Protein AF-A0A2H9MIM5-F1 (afdb_monomer_lite)

Radius of gyration: 29.39 Å; chains: 1; bounding box: 55×20×82 Å

Secondary structure (DSSP, 8-state):
-HHHHHHHHHHHHHHHHHHHHTSSHHHHHHHHSPPPPHHHHHHHHHHHHHHHHHHHHHHHHHHHHHHHHHHHHHHHH--

Sequence (79 aa):
MEIIEKTLNAQDKVEEKAKRFGRGKYGRVLKMARKPKGDEYTKILQVTGAGIIIIGGLGFLIYWLWNNLYSSVIAFVET

Foldseek 3Di:
DVVVVVVVVVVVVVVVVVVVVCPDPVVVVVVVDDDDDPVRVVVVCVVVVVVCCVVVVVVVVVVVCCVVVVVVVVVVVVD

Structure (mmCIF, N/CA/C/O backbone):
data_AF-A0A2H9MIM5-F1
#
_entry.id   AF-A0A2H9MIM5-F1
#
loop_
_atom_site.group_PDB
_atom_site.id
_atom_site.type_symbol
_atom_site.label_atom_id
_atom_site.label_alt_id
_atom_site.label_comp_id
_atom_site.label_asym_id
_atom_site.label_entity_id
_atom_site.label_seq_id
_atom_site.pdbx_PDB_ins_code
_atom_site.Cartn_x
_atom_site.Cartn_y
_atom_site.Cartn_z
_atom_site.occupancy
_atom_site.B_iso_or_equiv
_atom_site.auth_seq_id
_atom_site.auth_comp_id
_atom_site.auth_asym_id
_atom_site.auth_atom_id
_atom_site.pdbx_PDB_model_num
ATOM 1 N N . MET A 1 1 ? 0.370 -7.017 52.458 1.00 63.78 1 MET A N 1
ATOM 2 C CA . MET A 1 1 ? -0.803 -6.289 51.919 1.00 63.78 1 MET A CA 1
ATOM 3 C C . MET A 1 1 ? -0.411 -5.083 51.063 1.00 63.78 1 MET A C 1
ATOM 5 O O . MET A 1 1 ? -1.100 -4.821 50.094 1.00 63.78 1 MET A O 1
ATOM 9 N N . GLU A 1 2 ? 0.732 -4.435 51.308 1.00 71.25 2 GLU A N 1
ATOM 10 C CA . GLU A 1 2 ? 1.196 -3.239 50.572 1.00 71.25 2 GLU A CA 1
ATOM 11 C C . GLU A 1 2 ? 1.440 -3.436 49.053 1.00 71.25 2 GLU A C 1
ATOM 13 O O . GLU A 1 2 ? 1.211 -2.538 48.247 1.00 71.25 2 GLU A O 1
ATOM 18 N N . ILE A 1 3 ? 1.860 -4.634 48.627 1.00 74.75 3 ILE A N 1
ATOM 19 C CA . ILE A 1 3 ? 2.161 -4.927 47.211 1.00 74.75 3 ILE A CA 1
ATOM 20 C C . ILE A 1 3 ? 0.885 -4.958 46.350 1.00 74.75 3 ILE A C 1
ATOM 22 O O . ILE A 1 3 ? 0.916 -4.535 45.197 1.00 74.75 3 ILE A O 1
ATOM 26 N N . ILE A 1 4 ? -0.238 -5.416 46.913 1.00 78.00 4 ILE A N 1
ATOM 27 C CA . ILE A 1 4 ? -1.524 -5.527 46.207 1.00 78.00 4 ILE A CA 1
ATOM 28 C C . ILE A 1 4 ? -2.117 -4.135 45.964 1.00 78.00 4 ILE A C 1
ATOM 30 O O . ILE A 1 4 ? -2.592 -3.840 44.875 1.00 78.00 4 ILE A O 1
ATOM 34 N N . GLU A 1 5 ? -2.021 -3.229 46.936 1.00 77.06 5 GLU A N 1
ATOM 35 C CA . GLU A 1 5 ? -2.505 -1.854 46.768 1.00 77.06 5 GLU A CA 1
ATOM 36 C C . GLU A 1 5 ? -1.694 -1.085 45.721 1.00 77.06 5 GLU A C 1
ATOM 38 O O . GLU A 1 5 ? -2.243 -0.310 44.935 1.00 77.06 5 GLU A O 1
ATOM 43 N N . LYS A 1 6 ? -0.380 -1.326 45.650 1.00 77.19 6 LYS A N 1
ATOM 44 C CA . LYS A 1 6 ? 0.485 -0.689 44.651 1.00 77.19 6 LYS A CA 1
ATOM 45 C C . LYS A 1 6 ? 0.192 -1.182 43.228 1.00 77.19 6 LYS A C 1
ATOM 47 O O . LYS A 1 6 ? 0.319 -0.398 42.286 1.00 77.19 6 LYS A O 1
ATOM 52 N N . THR A 1 7 ? -0.231 -2.440 43.061 1.00 79.19 7 THR A N 1
ATOM 53 C CA . THR A 1 7 ? -0.632 -2.996 41.756 1.00 79.19 7 THR A CA 1
ATOM 54 C C . THR A 1 7 ? -2.066 -2.638 41.364 1.00 79.19 7 THR A C 1
ATOM 56 O O . THR A 1 7 ? -2.314 -2.448 40.174 1.00 79.19 7 THR A O 1
ATOM 59 N N . LEU A 1 8 ? -2.985 -2.473 42.320 1.00 76.94 8 LEU A N 1
ATOM 60 C CA . LEU A 1 8 ? -4.344 -1.968 42.072 1.00 76.94 8 LEU A CA 1
ATOM 61 C C . LEU A 1 8 ? -4.325 -0.496 41.632 1.00 76.94 8 LEU A C 1
ATOM 63 O O . LEU A 1 8 ? -4.814 -0.170 40.555 1.00 76.94 8 LEU A O 1
ATOM 67 N N . ASN A 1 9 ? -3.607 0.365 42.360 1.00 76.62 9 ASN A N 1
ATOM 68 C CA . ASN A 1 9 ? -3.478 1.790 42.020 1.00 76.62 9 ASN A CA 1
ATOM 69 C C . ASN A 1 9 ? -2.815 2.040 40.650 1.00 76.62 9 ASN A C 1
ATOM 71 O O . ASN A 1 9 ? -3.033 3.076 40.014 1.00 76.62 9 ASN A O 1
ATOM 75 N N . ALA A 1 10 ? -1.955 1.121 40.201 1.00 79.88 10 ALA A N 1
ATOM 76 C CA . ALA A 1 10 ? -1.354 1.175 38.873 1.00 79.88 10 ALA A CA 1
ATOM 77 C C . ALA A 1 10 ? -2.342 0.735 37.779 1.00 79.88 10 ALA A C 1
ATOM 79 O O . ALA A 1 10 ? -2.365 1.350 36.712 1.00 79.88 10 ALA A O 1
ATOM 80 N N . GLN A 1 11 ? -3.173 -0.278 38.046 1.00 79.06 11 GLN A N 1
ATOM 81 C CA . GLN A 1 11 ? -4.226 -0.725 37.129 1.00 79.06 11 GLN A CA 1
ATOM 82 C C . GLN A 1 11 ? -5.299 0.348 36.938 1.00 79.06 11 GLN A C 1
ATOM 84 O O . GLN A 1 11 ? -5.619 0.667 35.793 1.00 79.06 11 GLN A O 1
ATOM 89 N N . ASP A 1 12 ? -5.747 0.998 38.014 1.00 82.06 12 ASP A N 1
ATOM 90 C CA . ASP A 1 12 ? -6.784 2.037 37.952 1.00 82.06 12 ASP A CA 1
ATOM 91 C C . ASP A 1 12 ? -6.356 3.228 37.077 1.00 82.06 12 ASP A C 1
ATOM 93 O O . ASP A 1 12 ? -7.105 3.701 36.219 1.00 82.06 12 ASP A O 1
ATOM 97 N N . LYS A 1 13 ? -5.092 3.663 37.193 1.00 78.38 13 LYS A N 1
ATOM 98 C CA . LYS A 1 13 ? -4.533 4.748 36.362 1.00 78.38 13 LYS A CA 1
ATOM 99 C C . LYS A 1 13 ? -4.400 4.369 34.888 1.00 78.38 13 LYS A C 1
ATOM 101 O O . LYS A 1 13 ? -4.477 5.243 34.018 1.00 78.38 13 LYS A O 1
ATOM 106 N N . VAL A 1 14 ? -4.145 3.097 34.592 1.00 81.00 14 VAL A N 1
ATOM 107 C CA . VAL A 1 14 ? -4.056 2.597 33.213 1.00 81.00 14 VAL A CA 1
ATOM 108 C C . VAL A 1 14 ? -5.455 2.440 32.618 1.00 81.00 14 VAL A C 1
ATOM 110 O O . VAL A 1 14 ? -5.673 2.857 31.478 1.00 81.00 14 VAL A O 1
ATOM 113 N N . GLU A 1 15 ? -6.419 1.942 33.393 1.00 76.88 15 GLU A N 1
ATOM 114 C CA . GLU A 1 15 ? -7.811 1.793 32.968 1.00 76.88 15 GLU A CA 1
ATOM 115 C C . GLU A 1 15 ? -8.471 3.153 32.692 1.00 76.88 15 GLU A C 1
ATOM 117 O O . GLU A 1 15 ? -9.123 3.326 31.658 1.00 76.88 15 GLU A O 1
ATOM 122 N N . GLU A 1 16 ? -8.241 4.160 33.541 1.00 76.94 16 GLU A N 1
ATOM 123 C CA . GLU A 1 16 ? -8.740 5.523 33.316 1.00 76.94 16 GLU A CA 1
ATOM 124 C C . GLU A 1 16 ? -8.156 6.164 32.048 1.00 76.94 16 GLU A C 1
ATOM 126 O O . GLU A 1 16 ? -8.879 6.807 31.272 1.00 76.94 16 GLU A O 1
ATOM 131 N N . LYS A 1 17 ? -6.856 5.964 31.789 1.00 71.50 17 LYS A N 1
ATOM 132 C CA . LYS A 1 17 ? -6.203 6.451 30.563 1.00 71.50 17 LYS A CA 1
ATOM 133 C C . LYS A 1 17 ? -6.736 5.739 29.321 1.00 71.50 17 LYS A C 1
ATOM 135 O O . LYS A 1 17 ? -7.033 6.409 28.330 1.00 71.50 17 LYS A O 1
ATOM 140 N N . ALA A 1 18 ? -6.927 4.422 29.379 1.00 72.25 18 ALA A N 1
ATOM 141 C CA . ALA A 1 18 ? -7.506 3.641 28.287 1.00 72.25 18 ALA A CA 1
ATOM 142 C C . ALA A 1 18 ? -8.967 4.044 27.999 1.00 72.25 18 ALA A C 1
ATOM 144 O O . ALA A 1 18 ? -9.335 4.255 26.838 1.00 72.25 18 ALA A O 1
ATOM 145 N N . LYS A 1 19 ? -9.783 4.266 29.043 1.00 65.69 19 LYS A N 1
ATOM 146 C CA . LYS A 1 19 ? -11.160 4.785 28.920 1.00 65.69 19 LYS A CA 1
ATOM 147 C C . LYS A 1 19 ? -11.210 6.167 28.264 1.00 65.69 19 LYS A C 1
ATOM 149 O O . LYS A 1 19 ? -12.120 6.428 27.472 1.00 65.69 19 LYS A O 1
ATOM 154 N N . ARG A 1 20 ? -10.238 7.045 28.547 1.00 65.00 20 ARG A N 1
ATOM 155 C CA . ARG A 1 20 ? -10.123 8.366 27.900 1.00 65.00 20 ARG A CA 1
ATOM 156 C C . ARG A 1 20 ? -9.609 8.292 26.459 1.00 65.00 20 ARG A C 1
ATOM 158 O O . ARG A 1 20 ? -10.066 9.075 25.627 1.00 65.00 20 ARG A O 1
ATOM 165 N N . PHE A 1 21 ? -8.724 7.348 26.142 1.00 66.69 21 PHE A N 1
ATOM 166 C CA . PHE A 1 21 ? -8.133 7.206 24.806 1.00 66.69 21 PHE A CA 1
ATOM 167 C C . PHE A 1 21 ? -9.148 6.723 23.751 1.00 66.69 21 PHE A C 1
ATOM 169 O O . PHE A 1 21 ? -9.099 7.156 22.602 1.00 66.69 21 PHE A O 1
ATOM 176 N N . GLY A 1 22 ? -10.141 5.912 24.141 1.00 60.4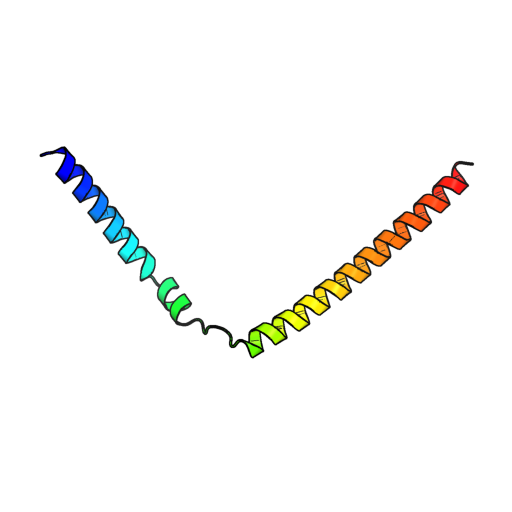1 22 GLY A N 1
ATOM 177 C CA . GLY A 1 22 ? -11.161 5.387 23.217 1.00 60.41 22 GLY A CA 1
ATOM 178 C C . GLY A 1 22 ? -12.347 6.318 22.911 1.00 60.41 22 GLY A C 1
ATOM 179 O O . GLY A 1 22 ? -13.077 6.083 21.949 1.00 60.41 22 GLY A O 1
ATOM 180 N N . ARG A 1 23 ? -12.573 7.373 23.710 1.00 58.81 23 ARG A N 1
ATOM 181 C CA . ARG A 1 23 ? -13.769 8.248 23.616 1.00 58.81 23 ARG A CA 1
ATOM 182 C C . ARG A 1 23 ? -13.459 9.720 23.318 1.00 58.81 23 ARG A C 1
ATOM 184 O O 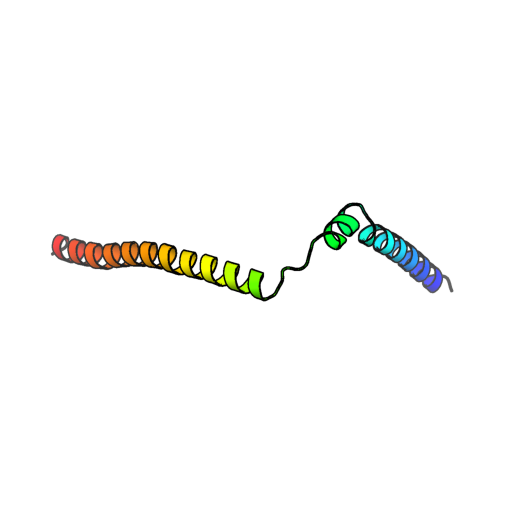. ARG A 1 23 ? -14.300 10.589 23.535 1.00 58.81 23 ARG A O 1
ATOM 191 N N . GLY A 1 24 ? -12.263 10.014 22.813 1.00 71.44 24 GLY A N 1
ATOM 192 C CA . GLY A 1 24 ? -11.893 11.356 22.357 1.00 71.44 24 GLY A CA 1
ATOM 193 C C . GLY A 1 24 ? -12.534 11.753 21.016 1.00 71.44 24 GLY A C 1
ATOM 194 O O . GLY A 1 24 ? -13.209 10.957 20.359 1.00 71.44 24 GLY A O 1
ATOM 195 N N . LYS A 1 25 ? -12.263 12.991 20.572 1.00 67.50 25 LYS A N 1
ATOM 196 C CA . LYS A 1 25 ? -12.709 13.576 19.285 1.00 67.50 25 LYS A CA 1
ATOM 197 C C . LYS A 1 25 ? -12.538 12.612 18.096 1.00 67.50 25 LYS A C 1
ATOM 199 O O . LYS A 1 25 ? -13.455 12.474 17.294 1.00 67.50 25 LYS A O 1
ATOM 204 N N . TYR A 1 26 ? -11.419 11.888 18.034 1.00 77.56 26 TYR A N 1
ATOM 205 C CA . TYR A 1 26 ? -11.092 10.946 16.955 1.00 77.56 26 TYR A CA 1
ATOM 206 C C . TYR A 1 26 ? -11.898 9.638 16.984 1.00 77.56 26 TYR A C 1
ATOM 208 O O . TYR A 1 26 ? -12.233 9.113 15.926 1.00 77.56 26 TYR A O 1
ATOM 216 N N . GLY A 1 27 ? -12.302 9.150 18.163 1.00 80.69 27 GLY A N 1
ATOM 217 C CA . GLY A 1 27 ? -13.186 7.981 18.268 1.00 80.69 27 GLY A CA 1
ATOM 218 C C . GLY A 1 27 ? -14.573 8.249 17.672 1.00 80.69 27 GLY A C 1
ATOM 219 O O . GLY A 1 27 ? -15.173 7.368 17.059 1.00 80.69 27 GLY A O 1
ATOM 220 N N . ARG A 1 28 ? -15.061 9.497 17.768 1.00 83.00 28 ARG A N 1
ATOM 221 C CA . ARG A 1 28 ? -16.316 9.926 17.120 1.00 83.00 28 ARG A CA 1
ATOM 222 C C . ARG A 1 28 ? -16.173 9.974 15.598 1.00 83.00 28 ARG A C 1
ATOM 224 O O . ARG A 1 28 ? -17.089 9.548 14.908 1.00 83.00 28 ARG A O 1
ATOM 231 N N . VAL A 1 29 ? -15.022 10.420 15.091 1.00 86.06 29 VAL A N 1
ATOM 232 C CA . VAL A 1 29 ? -14.722 10.459 13.648 1.00 86.06 29 VAL A CA 1
ATOM 233 C C . VAL A 1 29 ? -14.626 9.051 13.064 1.00 86.06 29 VAL A C 1
ATOM 235 O O . VAL A 1 29 ? -15.270 8.770 12.058 1.00 86.06 29 VAL A O 1
ATOM 238 N N . LEU A 1 30 ? -13.907 8.136 13.723 1.00 83.69 30 LEU A N 1
ATOM 239 C CA . LEU A 1 30 ? -13.830 6.736 13.286 1.00 83.69 30 LEU A CA 1
ATOM 240 C C . LEU A 1 30 ? -15.199 6.047 13.310 1.00 83.69 30 LEU A C 1
ATOM 242 O O . LEU A 1 30 ? -15.495 5.250 12.427 1.00 83.69 30 LEU A O 1
ATOM 246 N N . LYS A 1 31 ? -16.062 6.387 14.275 1.00 82.25 31 LYS A N 1
ATOM 247 C CA . LYS A 1 31 ? -17.439 5.875 14.330 1.00 82.25 31 LYS A CA 1
ATOM 248 C C . LYS A 1 31 ? -18.352 6.477 13.249 1.00 82.25 31 LYS A C 1
ATOM 250 O O . LYS A 1 31 ? -19.328 5.839 12.870 1.00 82.25 31 LYS A O 1
ATOM 255 N N . MET A 1 32 ? -18.059 7.689 12.774 1.00 87.00 32 MET A N 1
ATOM 256 C CA . MET A 1 32 ? -18.762 8.332 11.654 1.00 87.00 32 MET A CA 1
ATOM 257 C C . MET A 1 32 ? -18.272 7.843 10.287 1.00 87.00 32 MET A C 1
ATOM 259 O O . MET A 1 32 ? -18.992 7.991 9.301 1.00 87.00 32 MET A O 1
ATOM 263 N N . ALA A 1 33 ? -17.069 7.270 10.206 1.00 86.75 33 ALA A N 1
ATOM 264 C CA . ALA A 1 33 ? -16.558 6.709 8.968 1.00 86.75 33 ALA A CA 1
ATOM 265 C C . ALA A 1 33 ? -17.443 5.536 8.522 1.00 86.75 33 ALA A C 1
ATOM 267 O O . ALA A 1 33 ? -17.620 4.543 9.232 1.00 86.75 33 ALA A O 1
ATOM 268 N N . ARG A 1 34 ? -18.015 5.648 7.323 1.00 86.69 34 ARG A N 1
ATOM 269 C CA . ARG A 1 34 ? -18.809 4.578 6.726 1.00 86.69 34 ARG A CA 1
ATOM 270 C C . ARG A 1 34 ? -17.870 3.472 6.252 1.00 86.69 34 ARG A C 1
ATOM 272 O O . ARG A 1 34 ? -16.992 3.722 5.431 1.00 86.69 34 ARG A O 1
ATOM 279 N N . LYS A 1 35 ? -18.079 2.242 6.732 1.00 90.00 35 LYS A N 1
ATOM 280 C CA . LYS A 1 35 ? -17.405 1.066 6.166 1.00 90.00 35 LYS A CA 1
ATOM 281 C C . LYS A 1 35 ? -17.787 0.958 4.678 1.00 90.00 35 LYS A C 1
ATOM 283 O O . LYS A 1 35 ? -18.990 0.963 4.396 1.00 90.00 35 LYS A O 1
ATOM 288 N N . PRO A 1 36 ? -16.818 0.874 3.747 1.00 87.56 36 PRO A N 1
ATOM 289 C CA . PRO A 1 36 ? -17.123 0.766 2.323 1.00 87.56 36 PRO A CA 1
ATOM 290 C C . PRO A 1 36 ? -17.924 -0.507 2.049 1.00 87.56 36 PRO 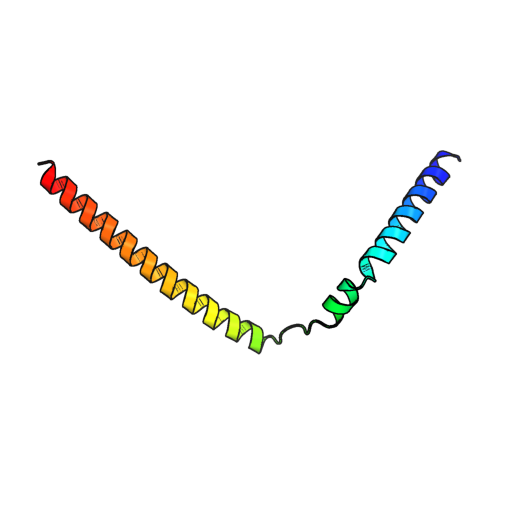A C 1
ATOM 292 O O . PRO A 1 36 ? -17.722 -1.537 2.708 1.00 87.56 36 PRO A O 1
ATOM 295 N N . LYS A 1 37 ? -18.841 -0.448 1.080 1.00 93.44 37 LYS A N 1
ATOM 296 C CA . LYS A 1 37 ? -19.551 -1.649 0.625 1.00 93.44 37 LYS A CA 1
ATOM 297 C C . LYS A 1 37 ? -18.575 -2.551 -0.144 1.00 93.44 37 LYS A C 1
ATOM 299 O O . LYS A 1 37 ? -17.663 -2.050 -0.797 1.00 93.44 37 LYS A O 1
ATOM 304 N N . GLY A 1 38 ? -18.781 -3.871 -0.109 1.00 93.75 38 GLY A N 1
ATOM 305 C CA . GLY A 1 38 ? -17.937 -4.829 -0.843 1.00 93.75 38 GLY A CA 1
ATOM 306 C C . GLY A 1 38 ? -17.792 -4.478 -2.329 1.00 93.75 38 GLY A C 1
ATOM 307 O O . GLY A 1 38 ? -16.681 -4.447 -2.845 1.00 93.75 38 GLY A O 1
ATOM 308 N N . ASP A 1 39 ? -18.892 -4.094 -2.979 1.00 93.75 39 ASP A N 1
ATOM 309 C CA . ASP A 1 39 ? -18.894 -3.699 -4.395 1.00 93.75 39 ASP A CA 1
ATOM 310 C C . ASP A 1 39 ? -18.049 -2.441 -4.669 1.00 93.75 39 ASP A C 1
ATOM 312 O O . ASP A 1 39 ? -17.367 -2.354 -5.688 1.00 93.75 39 ASP A O 1
ATOM 316 N N . GLU A 1 40 ? -18.089 -1.454 -3.765 1.00 92.12 40 GLU A N 1
ATOM 317 C CA . GLU A 1 40 ? -17.318 -0.207 -3.882 1.00 92.12 40 GLU A CA 1
ATOM 318 C C . GLU A 1 40 ? -15.823 -0.486 -3.725 1.00 92.12 40 GLU A C 1
ATOM 320 O O . GLU A 1 40 ? -15.009 -0.003 -4.512 1.00 92.12 40 GLU A O 1
ATOM 325 N N . TYR A 1 41 ? -15.473 -1.323 -2.746 1.00 95.19 41 TYR A N 1
ATOM 326 C CA . TYR A 1 41 ? -14.097 -1.738 -2.510 1.00 95.19 41 TYR A CA 1
ATOM 327 C C . TYR A 1 41 ? -13.519 -2.484 -3.716 1.00 95.19 41 TYR A C 1
ATOM 329 O O . TYR A 1 41 ? -12.445 -2.127 -4.198 1.00 95.19 41 TYR A O 1
ATOM 337 N N . THR A 1 42 ? -14.251 -3.465 -4.254 1.00 96.06 42 THR A N 1
ATOM 338 C CA . THR A 1 42 ? -13.793 -4.254 -5.404 1.00 96.06 42 THR A CA 1
ATOM 339 C C . THR A 1 42 ? -13.588 -3.389 -6.647 1.00 96.06 42 THR A C 1
ATOM 341 O O . THR A 1 42 ? -12.589 -3.563 -7.343 1.00 96.06 42 THR A O 1
ATOM 344 N N . LYS A 1 43 ? -14.466 -2.411 -6.912 1.00 95.88 43 LYS A N 1
ATOM 345 C CA . LYS A 1 43 ? -14.288 -1.483 -8.044 1.00 95.88 43 LYS A CA 1
ATOM 346 C C . LYS A 1 43 ? -13.018 -0.643 -7.906 1.00 95.88 43 LYS A C 1
ATOM 348 O O . LYS A 1 43 ? -12.248 -0.542 -8.857 1.00 95.88 43 LYS A O 1
ATOM 353 N N . ILE A 1 44 ? -12.776 -0.068 -6.726 1.00 96.38 44 ILE A N 1
ATOM 354 C CA . ILE A 1 44 ? -11.571 0.736 -6.467 1.00 96.38 44 ILE A CA 1
ATOM 355 C C . ILE A 1 44 ? -10.314 -0.130 -6.591 1.00 96.38 44 ILE A C 1
ATOM 357 O O . ILE A 1 44 ? -9.331 0.292 -7.204 1.00 96.38 44 ILE A O 1
ATOM 361 N N . LEU A 1 45 ? -10.355 -1.347 -6.046 1.00 96.94 45 LEU A N 1
ATOM 362 C CA . LEU A 1 45 ? -9.254 -2.300 -6.122 1.00 96.94 45 LEU A CA 1
ATOM 363 C C . LEU A 1 45 ? -8.914 -2.657 -7.574 1.00 96.94 45 LEU A C 1
ATOM 365 O O . LEU A 1 45 ? -7.740 -2.661 -7.931 1.00 96.94 45 LEU A O 1
ATOM 369 N N . GLN A 1 46 ? -9.917 -2.903 -8.419 1.00 97.12 46 GLN A N 1
ATOM 370 C CA . GLN A 1 46 ? -9.712 -3.213 -9.837 1.00 97.12 46 GLN A CA 1
ATOM 371 C C . GLN A 1 46 ? -9.071 -2.049 -10.598 1.00 97.12 46 GLN A C 1
ATOM 373 O O . GLN A 1 46 ? -8.096 -2.258 -11.315 1.00 97.12 46 GLN A O 1
ATOM 378 N N . VAL A 1 47 ? -9.572 -0.823 -10.415 1.00 97.06 47 VAL A N 1
ATOM 379 C CA . VAL A 1 47 ? -9.022 0.370 -11.086 1.00 97.06 47 VAL A CA 1
ATOM 380 C C . VAL A 1 47 ? -7.590 0.645 -10.626 1.00 97.06 47 VAL A C 1
ATOM 382 O O . VAL A 1 47 ? -6.705 0.885 -11.446 1.00 97.06 47 VAL A O 1
ATOM 385 N N . THR A 1 48 ? -7.339 0.557 -9.319 1.00 97.31 48 THR A N 1
ATOM 386 C CA . THR A 1 48 ? -6.006 0.785 -8.743 1.00 97.31 48 THR A CA 1
ATOM 387 C C . THR A 1 48 ? -5.026 -0.303 -9.181 1.00 97.31 48 THR A C 1
ATOM 389 O O . THR A 1 48 ? -3.910 0.002 -9.595 1.00 97.31 48 THR A O 1
ATOM 392 N N . GLY A 1 49 ? -5.452 -1.568 -9.153 1.00 97.69 49 GLY A N 1
ATOM 393 C CA . GLY A 1 49 ? -4.657 -2.701 -9.622 1.00 97.69 49 GLY A CA 1
ATOM 394 C C . GLY A 1 49 ? -4.300 -2.584 -11.103 1.00 97.69 49 GLY A C 1
ATOM 395 O O . GLY A 1 49 ? -3.139 -2.765 -11.465 1.00 97.69 49 GLY A O 1
ATOM 396 N N . ALA A 1 50 ? -5.258 -2.194 -11.948 1.00 97.69 50 ALA A N 1
ATOM 397 C CA . ALA A 1 50 ? -5.001 -1.935 -13.362 1.00 97.69 50 ALA A CA 1
ATOM 398 C C . ALA A 1 50 ? -3.973 -0.806 -13.559 1.00 97.69 50 ALA A C 1
ATOM 400 O O . ALA A 1 50 ? -3.044 -0.958 -14.350 1.00 97.69 50 ALA A O 1
ATOM 401 N N . GLY A 1 51 ? -4.081 0.290 -12.800 1.00 97.38 51 GLY A N 1
ATOM 402 C CA . GLY A 1 51 ? -3.117 1.394 -12.850 1.00 97.38 51 GLY A CA 1
ATOM 403 C C . GLY A 1 51 ? -1.693 0.971 -12.477 1.00 97.38 51 GLY A C 1
ATOM 404 O O . GLY A 1 51 ? -0.745 1.317 -13.183 1.00 97.38 51 GLY A O 1
ATOM 405 N N . ILE A 1 52 ? -1.539 0.168 -11.419 1.00 97.81 52 ILE A N 1
ATOM 406 C CA . ILE A 1 52 ? -0.232 -0.359 -10.990 1.00 97.81 52 ILE A CA 1
ATOM 407 C C . ILE A 1 52 ? 0.380 -1.247 -12.077 1.00 97.81 52 ILE A C 1
ATOM 409 O O . ILE A 1 52 ? 1.567 -1.115 -12.368 1.00 97.81 52 ILE A O 1
ATOM 413 N N . ILE A 1 53 ? -0.416 -2.117 -12.704 1.00 97.56 53 ILE A N 1
ATOM 414 C CA . ILE A 1 53 ? 0.064 -3.006 -13.771 1.00 97.56 53 ILE A CA 1
ATOM 415 C C . ILE A 1 53 ? 0.514 -2.200 -14.992 1.00 97.56 53 ILE A C 1
ATOM 417 O O . ILE A 1 53 ? 1.567 -2.489 -15.551 1.00 97.56 53 ILE A O 1
ATOM 421 N N . ILE A 1 54 ? -0.244 -1.178 -15.394 1.00 97.56 54 ILE A N 1
ATOM 422 C CA . ILE A 1 54 ? 0.094 -0.354 -16.562 1.00 97.56 54 ILE A CA 1
ATOM 423 C C . ILE A 1 54 ? 1.373 0.447 -16.306 1.00 97.56 54 ILE A C 1
ATOM 425 O O . ILE A 1 54 ? 2.302 0.393 -17.109 1.00 97.56 54 ILE A O 1
ATOM 429 N N . ILE A 1 55 ? 1.444 1.168 -15.185 1.00 97.44 55 ILE A N 1
ATOM 430 C CA . ILE A 1 55 ? 2.598 2.018 -14.863 1.00 97.44 55 ILE A CA 1
ATOM 431 C C . ILE A 1 55 ? 3.835 1.157 -14.587 1.00 97.44 55 ILE A C 1
ATOM 433 O O . ILE A 1 55 ? 4.912 1.436 -15.112 1.00 97.44 55 ILE A O 1
ATOM 437 N N . GLY A 1 56 ? 3.680 0.084 -13.808 1.00 96.12 56 GLY A N 1
ATOM 438 C CA . GLY A 1 56 ? 4.754 -0.862 -13.518 1.00 96.12 56 GLY A CA 1
ATOM 439 C C . GLY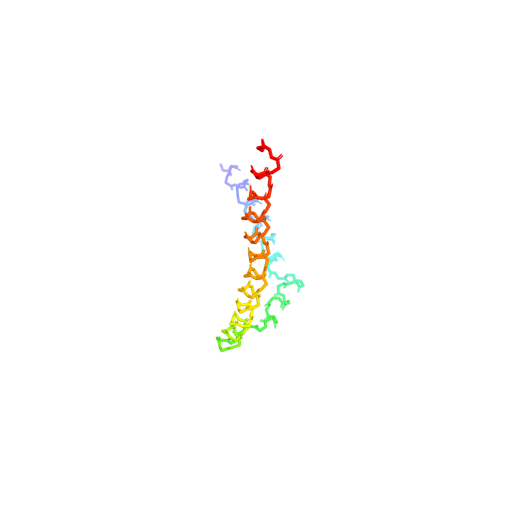 A 1 56 ? 5.240 -1.586 -14.772 1.00 96.12 56 GLY A C 1
ATOM 440 O O . GLY A 1 56 ? 6.443 -1.712 -14.970 1.00 96.12 56 GLY A O 1
ATOM 441 N N . GLY A 1 57 ? 4.322 -1.988 -15.654 1.00 96.88 57 GLY A N 1
ATOM 442 C CA . GLY A 1 57 ? 4.637 -2.605 -16.939 1.00 96.88 57 GLY A CA 1
ATOM 443 C C . GLY A 1 57 ? 5.388 -1.660 -17.873 1.00 96.88 57 GLY A C 1
ATOM 444 O O . GLY A 1 57 ? 6.402 -2.054 -18.436 1.00 96.88 57 GLY A O 1
ATOM 445 N N . LEU A 1 58 ? 4.957 -0.400 -17.990 1.00 96.94 58 LEU A N 1
ATOM 446 C CA . LEU A 1 58 ? 5.658 0.614 -18.786 1.00 96.94 58 LEU A CA 1
ATOM 447 C C . LEU A 1 58 ? 7.065 0.895 -18.246 1.00 96.94 58 LEU A C 1
ATOM 449 O O . LEU A 1 58 ? 8.025 0.900 -19.015 1.00 96.94 58 LEU A O 1
ATOM 453 N N . GLY A 1 59 ? 7.204 1.075 -16.929 1.00 94.31 59 GLY A N 1
ATOM 454 C CA . GLY A 1 59 ? 8.510 1.259 -16.292 1.00 94.31 59 GLY A CA 1
ATOM 455 C C . GLY A 1 59 ? 9.428 0.047 -16.479 1.00 94.31 59 GLY A C 1
ATOM 456 O O . GLY A 1 59 ? 10.603 0.203 -16.812 1.00 94.31 59 GLY A O 1
ATOM 457 N N . PHE A 1 60 ? 8.880 -1.163 -16.343 1.00 95.06 60 PHE A N 1
ATOM 458 C CA . PHE A 1 60 ? 9.604 -2.409 -16.588 1.00 95.06 60 PHE A CA 1
ATOM 459 C C . PHE A 1 60 ? 10.041 -2.544 -18.050 1.00 95.06 60 PHE A C 1
ATOM 461 O O . PHE A 1 60 ? 11.179 -2.923 -18.311 1.00 95.06 60 PHE A O 1
ATOM 468 N N . LEU A 1 61 ? 9.177 -2.193 -19.004 1.00 94.62 61 LEU A N 1
ATOM 469 C CA . LEU A 1 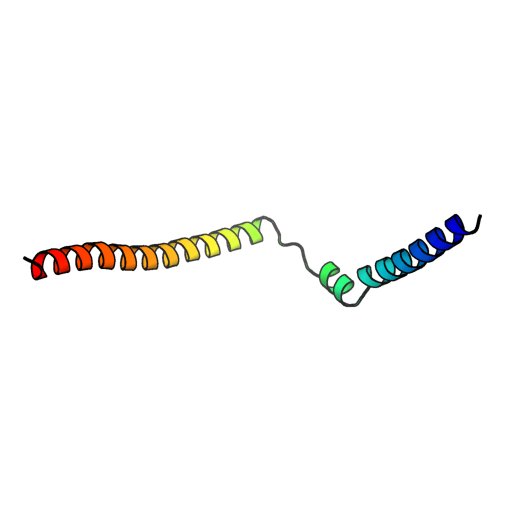61 ? 9.476 -2.281 -20.432 1.00 94.62 61 LEU A CA 1
ATOM 470 C C . LEU A 1 61 ? 10.623 -1.340 -20.823 1.00 94.62 61 LEU A C 1
ATOM 472 O O . LEU A 1 61 ? 11.528 -1.747 -21.547 1.00 94.62 61 LEU A O 1
ATOM 476 N N . ILE A 1 62 ? 10.623 -0.111 -20.294 1.00 93.69 62 ILE A N 1
ATOM 477 C CA . ILE A 1 62 ? 11.710 0.858 -20.499 1.00 93.69 62 ILE A CA 1
ATOM 478 C C . ILE A 1 62 ? 13.022 0.325 -19.914 1.00 93.69 62 ILE A C 1
ATOM 480 O O . ILE A 1 62 ? 14.047 0.341 -20.595 1.00 93.69 62 ILE A O 1
ATOM 484 N N . TYR A 1 63 ? 12.995 -0.183 -18.679 1.00 91.69 63 TYR A N 1
ATOM 485 C CA . TYR A 1 63 ? 14.175 -0.771 -18.042 1.00 91.69 63 TYR A CA 1
ATOM 486 C C . TYR A 1 63 ? 14.720 -1.967 -18.834 1.00 91.69 63 TYR A C 1
ATOM 488 O O . TYR A 1 63 ? 15.925 -2.074 -19.059 1.00 91.69 63 TYR A O 1
ATOM 496 N N . TRP A 1 64 ? 13.836 -2.851 -19.294 1.00 91.25 64 TRP A N 1
ATOM 497 C CA . TRP A 1 64 ? 14.217 -4.047 -20.034 1.00 91.25 64 TRP A CA 1
ATOM 498 C C . TRP A 1 64 ? 14.822 -3.706 -21.399 1.00 91.25 64 TRP A C 1
ATOM 500 O O . TRP A 1 64 ? 15.855 -4.270 -21.768 1.00 91.25 64 TRP A O 1
ATOM 510 N N . LEU A 1 65 ? 14.236 -2.746 -22.121 1.00 89.00 65 LEU A N 1
ATOM 511 C CA . LEU A 1 65 ? 14.794 -2.241 -23.376 1.00 89.00 65 LEU A CA 1
ATOM 512 C C . LEU A 1 65 ? 16.165 -1.601 -23.160 1.00 89.00 65 LEU A C 1
ATOM 514 O O . LEU A 1 65 ? 17.101 -1.926 -23.889 1.00 89.00 65 LEU A O 1
ATOM 518 N N . TRP A 1 66 ? 16.301 -0.749 -22.140 1.00 90.44 66 TRP A N 1
ATOM 519 C CA . TRP A 1 66 ? 17.581 -0.129 -21.808 1.00 90.44 66 TRP A CA 1
ATOM 520 C C . TRP A 1 66 ? 18.638 -1.185 -21.498 1.00 90.44 66 TRP A C 1
ATOM 522 O O . TRP A 1 66 ? 19.716 -1.146 -22.072 1.00 90.44 66 TRP A O 1
ATOM 532 N N . ASN A 1 67 ? 18.329 -2.168 -20.652 1.00 87.50 67 ASN A N 1
ATOM 533 C CA . ASN A 1 67 ? 19.301 -3.175 -20.240 1.00 87.50 67 ASN A CA 1
ATOM 534 C C . ASN A 1 67 ? 19.810 -4.031 -21.416 1.00 87.50 67 ASN A C 1
ATOM 536 O O . ASN A 1 67 ? 21.016 -4.210 -21.568 1.00 87.50 67 ASN A O 1
ATOM 540 N N . ASN A 1 68 ? 18.914 -4.526 -22.280 1.00 84.31 68 ASN A N 1
ATOM 541 C CA . ASN A 1 68 ? 19.323 -5.359 -23.420 1.00 84.31 68 ASN A CA 1
ATOM 542 C C . ASN A 1 68 ? 20.052 -4.555 -24.501 1.00 84.31 68 ASN A C 1
ATOM 544 O O . ASN A 1 68 ? 21.049 -5.025 -25.053 1.00 84.31 68 ASN A O 1
ATOM 548 N N . LEU A 1 69 ? 19.569 -3.348 -24.810 1.00 77.44 69 LEU A N 1
ATOM 549 C CA . LEU A 1 69 ? 20.167 -2.511 -25.846 1.00 77.44 69 LEU A CA 1
ATOM 550 C C . LEU A 1 69 ? 21.514 -1.936 -25.390 1.00 77.44 69 LEU A C 1
ATOM 552 O O . LEU A 1 69 ? 22.485 -2.007 -26.135 1.00 77.44 69 LEU A O 1
ATOM 556 N N . TYR A 1 70 ? 21.604 -1.436 -24.155 1.00 77.62 70 TYR A N 1
ATOM 557 C CA . TYR A 1 70 ? 22.841 -0.896 -23.584 1.00 77.62 70 TYR A CA 1
ATOM 558 C C . TYR A 1 70 ? 23.928 -1.967 -23.469 1.00 77.62 70 TYR A C 1
ATOM 560 O O . TYR A 1 70 ? 25.061 -1.732 -23.883 1.00 77.62 70 TYR A O 1
ATOM 568 N N . SER A 1 71 ? 23.579 -3.165 -22.986 1.00 74.19 71 SER A N 1
ATOM 569 C CA . SER A 1 71 ? 24.541 -4.267 -22.886 1.00 74.19 71 SER A CA 1
ATOM 570 C C . SER A 1 71 ? 25.064 -4.704 -24.257 1.00 74.19 71 SER A C 1
ATOM 572 O O . SER A 1 71 ? 26.249 -5.002 -24.380 1.00 74.19 71 SER A O 1
ATOM 574 N N . SER A 1 72 ? 24.210 -4.719 -25.286 1.00 74.69 72 SER A N 1
ATOM 575 C CA . SER A 1 72 ? 24.613 -5.090 -26.651 1.00 74.69 72 SER A CA 1
ATOM 576 C C . SER A 1 72 ? 25.497 -4.022 -27.306 1.00 74.69 72 SER A C 1
ATOM 578 O O . SER A 1 72 ? 26.452 -4.355 -28.002 1.00 74.69 72 SER A O 1
ATOM 580 N N . VAL A 1 73 ? 25.210 -2.736 -27.069 1.00 76.81 73 VAL A N 1
ATOM 581 C CA . VAL A 1 73 ? 26.001 -1.613 -27.600 1.00 76.81 73 VAL A CA 1
ATOM 582 C C . VAL A 1 73 ? 27.382 -1.537 -26.948 1.00 76.81 73 VAL A C 1
ATOM 584 O O . VAL A 1 73 ? 28.363 -1.343 -27.658 1.00 76.81 73 VAL A O 1
ATOM 587 N N . ILE A 1 74 ? 27.488 -1.731 -25.630 1.00 79.12 74 ILE A N 1
ATOM 588 C CA . ILE A 1 74 ? 28.795 -1.754 -24.954 1.00 79.12 74 ILE A CA 1
ATOM 589 C C . ILE A 1 74 ? 29.647 -2.923 -25.439 1.00 79.12 74 ILE A C 1
ATOM 591 O O . ILE A 1 74 ? 30.799 -2.710 -25.796 1.00 79.12 74 ILE A O 1
ATOM 595 N N . ALA A 1 75 ? 29.077 -4.127 -25.538 1.00 76.69 75 ALA A N 1
ATOM 596 C CA . ALA A 1 75 ? 29.814 -5.295 -26.019 1.00 76.69 75 ALA A CA 1
ATOM 597 C C . ALA A 1 75 ? 30.368 -5.105 -27.447 1.00 76.69 75 ALA A C 1
ATOM 599 O O . ALA A 1 75 ? 31.433 -5.625 -27.767 1.00 76.69 75 ALA A O 1
ATOM 600 N N . PHE A 1 76 ? 29.667 -4.340 -28.292 1.00 74.31 76 PHE A N 1
ATOM 601 C CA . PHE A 1 76 ? 30.126 -3.989 -29.637 1.00 74.31 76 PHE A CA 1
ATOM 602 C C . PHE A 1 76 ? 31.171 -2.859 -29.654 1.00 74.31 76 PHE A C 1
ATOM 604 O O . PHE A 1 76 ? 32.027 -2.848 -30.527 1.00 74.31 76 PHE A O 1
ATOM 611 N N . VAL A 1 77 ? 31.115 -1.908 -28.715 1.00 74.69 77 VAL A N 1
ATOM 612 C CA . VAL A 1 77 ? 32.092 -0.804 -28.596 1.00 74.69 77 VAL A CA 1
ATOM 613 C C . VAL A 1 77 ? 33.411 -1.257 -27.955 1.00 74.69 77 VAL A C 1
ATOM 615 O O . VAL A 1 77 ? 34.445 -0.638 -28.189 1.00 74.69 77 VAL A O 1
ATOM 618 N N . GLU A 1 78 ? 33.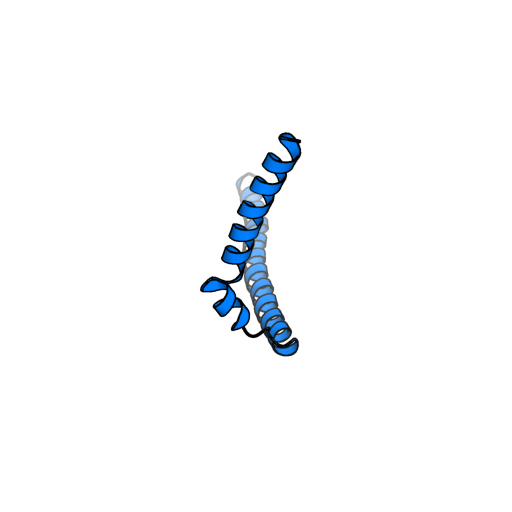384 -2.316 -27.147 1.00 71.50 78 GLU A N 1
ATOM 619 C CA . GLU A 1 78 ? 34.547 -2.841 -26.417 1.00 71.50 78 GLU A CA 1
ATOM 620 C C . GLU A 1 78 ? 35.323 -3.938 -27.188 1.00 71.50 78 GLU A C 1
ATOM 622 O O . GLU A 1 78 ? 36.317 -4.453 -26.679 1.00 71.50 78 GLU A O 1
ATOM 627 N N . THR A 1 79 ? 34.897 -4.271 -28.418 1.00 61.34 79 THR A N 1
ATOM 628 C CA . THR A 1 79 ? 35.603 -5.158 -29.373 1.00 61.34 79 THR A CA 1
ATOM 629 C C . THR A 1 79 ? 36.327 -4.340 -30.437 1.00 61.34 79 THR A C 1
ATOM 631 O O . THR A 1 79 ? 37.493 -4.677 -30.745 1.00 61.34 79 THR A O 1
#

pLDDT: mean 83.64, std 10.9, range [58.81, 97.81]